Protein AF-A0A972XHF2-F1 (afdb_monomer_lite)

Radius of gyration: 15.55 Å; chains: 1; bounding box: 42×21×53 Å

pLDDT: mean 84.12, std 13.74, range [43.12, 96.69]

Sequence (130 aa):
MSASDEVRKATDYLANGHPRRSLSAAWRAADSSLREGDADALRAIIAMCDELVEHPDRRVASDARQLSSYCQHTLDGAGGGVESHTIIARLSRMRQPKRVCPDCAEKVQQRARVCRFCGFRFPDLADPST

Secondary structure (DSSP, 8-state):
--HHHHHHHHHHHHHTT-HHHHHHHHHHHHHHHHHHT-HHHHHHHHHHHHHHHT-SSHHHHHHHHHHHHHHHHHHTTTTS-S----HHHHHHHHTS-EEE-TTT--EEETT-SB-TTT-PBPGGGS-S--

Structure (mmCIF, N/CA/C/O backbone):
data_AF-A0A972XHF2-F1
#
_entry.id   AF-A0A972XHF2-F1
#
loop_
_atom_site.group_PDB
_atom_site.id
_atom_site.type_symbol
_atom_site.label_atom_id
_atom_site.label_alt_id
_atom_site.label_comp_id
_atom_site.label_asym_id
_atom_site.label_entity_id
_atom_site.label_seq_id
_atom_site.pdbx_PDB_ins_code
_atom_site.Cartn_x
_atom_site.Cartn_y
_atom_site.Cartn_z
_atom_site.occupancy
_atom_site.B_iso_or_equiv
_atom_site.auth_seq_id
_atom_site.auth_comp_id
_atom_site.auth_asym_id
_atom_site.auth_atom_id
_atom_site.pdbx_PDB_model_num
ATOM 1 N N . MET A 1 1 ? 13.474 2.166 12.639 1.00 66.62 1 MET A N 1
ATOM 2 C CA . MET A 1 1 ? 12.248 1.500 13.113 1.00 66.62 1 MET A CA 1
ATOM 3 C C . MET A 1 1 ? 11.903 0.491 12.043 1.00 66.62 1 MET A C 1
ATOM 5 O O . MET A 1 1 ? 11.904 0.896 10.886 1.00 66.62 1 MET A O 1
ATOM 9 N N . SER A 1 2 ? 11.797 -0.788 12.399 1.00 84.56 2 SER A N 1
ATOM 10 C CA . SER A 1 2 ? 11.623 -1.856 11.404 1.00 84.56 2 SER A CA 1
ATOM 11 C C . SER A 1 2 ? 10.224 -1.794 10.786 1.00 84.56 2 SER A C 1
ATOM 13 O O . SER A 1 2 ? 9.305 -1.240 11.398 1.00 84.56 2 SER A O 1
ATOM 15 N N . ALA A 1 3 ? 10.047 -2.375 9.598 1.00 85.06 3 ALA A N 1
ATOM 16 C CA . ALA A 1 3 ? 8.738 -2.599 8.991 1.00 85.06 3 ALA A CA 1
ATOM 17 C C . ALA A 1 3 ? 7.734 -3.203 9.992 1.00 85.06 3 ALA A C 1
ATOM 19 O O . ALA A 1 3 ? 6.639 -2.667 10.163 1.00 85.06 3 ALA A O 1
ATOM 20 N N . SER A 1 4 ? 8.147 -4.226 10.742 1.00 85.44 4 SER A N 1
ATOM 21 C CA . SER A 1 4 ? 7.318 -4.898 11.752 1.00 85.44 4 SER A CA 1
ATOM 22 C C . SER A 1 4 ? 6.871 -3.985 12.901 1.00 85.44 4 SER A C 1
ATOM 24 O O . SER A 1 4 ? 5.748 -4.112 13.390 1.00 85.44 4 SER A O 1
ATOM 26 N N . ASP A 1 5 ? 7.708 -3.029 13.320 1.00 89.88 5 ASP A N 1
ATOM 27 C CA . ASP A 1 5 ? 7.333 -2.055 14.354 1.00 89.88 5 ASP A CA 1
ATOM 28 C C . ASP A 1 5 ? 6.233 -1.108 13.864 1.00 89.88 5 ASP A C 1
ATOM 30 O O . ASP A 1 5 ? 5.313 -0.775 14.613 1.00 89.88 5 ASP A O 1
ATOM 34 N N . GLU A 1 6 ? 6.323 -0.676 12.605 1.00 89.88 6 GLU A N 1
ATOM 35 C CA . GLU A 1 6 ? 5.330 0.203 11.984 1.00 89.88 6 GLU A CA 1
ATOM 36 C C . GLU A 1 6 ? 4.010 -0.533 11.723 1.00 89.88 6 GLU A C 1
ATOM 38 O O . GLU A 1 6 ? 2.947 0.047 11.950 1.00 89.88 6 GLU A O 1
ATOM 43 N N . VAL A 1 7 ? 4.058 -1.811 11.318 1.00 93.06 7 VAL A N 1
ATOM 44 C CA . VAL A 1 7 ? 2.858 -2.659 11.192 1.00 93.06 7 VAL A CA 1
ATOM 45 C C . VAL A 1 7 ? 2.162 -2.788 12.542 1.00 93.06 7 VAL A C 1
ATOM 47 O O . VAL A 1 7 ? 0.981 -2.467 12.645 1.00 93.06 7 VAL A O 1
ATOM 50 N N . ARG A 1 8 ? 2.898 -3.155 13.600 1.00 94.75 8 ARG A N 1
ATOM 51 C CA . ARG A 1 8 ? 2.347 -3.244 14.961 1.00 94.75 8 ARG A CA 1
ATOM 52 C C . ARG A 1 8 ? 1.676 -1.938 15.383 1.00 94.75 8 ARG A C 1
ATOM 54 O O . ARG A 1 8 ? 0.538 -1.945 15.836 1.00 94.75 8 ARG A O 1
ATOM 61 N N . LYS A 1 9 ? 2.342 -0.804 15.164 1.00 93.44 9 LYS A N 1
ATOM 62 C CA . LYS A 1 9 ? 1.793 0.520 15.479 1.00 93.44 9 LYS A CA 1
ATOM 63 C C . LYS A 1 9 ? 0.518 0.837 14.687 1.00 93.44 9 LYS A C 1
ATOM 65 O O . LYS A 1 9 ? -0.391 1.475 15.218 1.00 93.44 9 LYS A O 1
ATOM 70 N N . ALA A 1 10 ? 0.445 0.431 13.420 1.00 94.12 10 ALA A N 1
ATOM 71 C CA . ALA A 1 10 ? -0.752 0.597 12.601 1.00 94.12 10 ALA A CA 1
ATOM 72 C C . ALA A 1 10 ? -1.926 -0.240 13.133 1.00 94.12 10 ALA A C 1
ATOM 74 O O . ALA A 1 10 ? -3.036 0.290 13.253 1.00 94.12 10 ALA A O 1
ATOM 75 N N . THR A 1 11 ? -1.668 -1.491 13.521 1.00 94.38 11 THR A N 1
ATOM 76 C CA . THR A 1 11 ? -2.649 -2.373 14.168 1.00 94.38 11 THR A CA 1
ATOM 77 C C . THR A 1 11 ? -3.119 -1.796 15.502 1.00 94.38 11 THR A C 1
ATOM 79 O O . THR A 1 11 ? -4.322 -1.740 15.746 1.00 94.38 11 THR A O 1
ATOM 82 N N . ASP A 1 12 ? -2.210 -1.266 16.327 1.00 96.38 12 ASP A N 1
ATOM 83 C CA . ASP A 1 12 ? -2.566 -0.621 17.596 1.00 96.38 12 ASP A CA 1
ATOM 84 C C . ASP A 1 12 ? -3.512 0.566 17.370 1.00 96.38 12 ASP A C 1
ATOM 86 O O . ASP A 1 12 ? -4.517 0.711 18.066 1.00 96.38 12 ASP A O 1
ATOM 90 N N . TYR A 1 13 ? -3.252 1.419 16.373 1.00 96.19 13 TYR A N 1
ATOM 91 C CA . TYR A 1 13 ? -4.180 2.507 16.050 1.00 96.19 13 TYR A CA 1
ATOM 92 C C . TYR A 1 13 ? -5.553 2.000 15.605 1.00 96.19 13 TYR A C 1
ATOM 94 O O . TYR A 1 13 ? -6.553 2.636 15.939 1.00 96.19 13 TYR A O 1
ATOM 102 N N . LEU A 1 14 ? -5.615 0.891 14.865 1.00 93.12 14 LEU A N 1
ATOM 103 C CA . LEU A 1 14 ? -6.882 0.309 14.431 1.00 93.12 14 LEU A CA 1
ATOM 104 C C . LEU A 1 14 ? -7.678 -0.223 15.625 1.00 93.12 14 LEU A C 1
ATOM 106 O O . LEU A 1 14 ? -8.832 0.164 15.802 1.00 93.12 14 LEU A O 1
ATOM 110 N N . ALA A 1 15 ? -7.030 -1.008 16.489 1.00 94.12 15 ALA A N 1
ATOM 111 C CA . ALA A 1 15 ? -7.627 -1.562 17.703 1.00 94.12 15 ALA A CA 1
ATOM 112 C C . ALA A 1 15 ? -8.160 -0.474 18.653 1.00 94.12 15 ALA A C 1
ATOM 114 O O . ALA A 1 15 ? -9.154 -0.678 19.344 1.00 94.12 15 ALA A O 1
ATOM 115 N N . ASN A 1 16 ? -7.540 0.710 18.649 1.00 95.94 16 ASN A N 1
ATOM 116 C CA . ASN A 1 16 ? -7.971 1.871 19.432 1.00 95.94 16 ASN A CA 1
ATOM 117 C C . ASN A 1 16 ? -8.983 2.784 18.701 1.00 95.94 16 ASN A C 1
ATOM 119 O O . ASN A 1 16 ? -9.230 3.908 19.140 1.00 95.94 16 ASN A O 1
ATOM 123 N N . GLY A 1 17 ? -9.563 2.352 17.575 1.00 94.56 17 GLY A N 1
ATOM 124 C CA . GLY A 1 17 ? -10.597 3.112 16.861 1.00 94.56 17 GLY A CA 1
ATOM 125 C C . GLY A 1 17 ? -10.071 4.362 16.145 1.00 94.56 17 GLY A C 1
ATOM 126 O O . GLY A 1 17 ? -10.791 5.349 15.977 1.00 94.56 17 GLY A O 1
ATOM 127 N N . HIS A 1 18 ? -8.807 4.356 15.716 1.00 96.19 18 HIS A N 1
ATOM 128 C CA . HIS A 1 18 ? -8.172 5.459 14.992 1.00 96.19 18 HIS A CA 1
ATOM 129 C C . HIS A 1 18 ? -7.825 5.075 13.540 1.00 96.19 18 HIS A C 1
ATOM 131 O O . HIS A 1 18 ? -6.648 5.091 13.161 1.00 96.19 18 HIS A O 1
ATOM 137 N N . PRO A 1 19 ? -8.823 4.811 12.676 1.00 94.88 19 PRO A N 1
ATOM 138 C CA . PRO A 1 19 ? -8.613 4.238 11.342 1.00 94.88 19 PRO A CA 1
ATOM 139 C C . PRO A 1 19 ? -7.728 5.107 10.438 1.00 94.88 19 PRO A C 1
ATOM 141 O O . PRO A 1 19 ? -6.845 4.611 9.746 1.00 94.88 19 PRO A O 1
ATOM 144 N N . ARG A 1 20 ? -7.873 6.437 10.495 1.00 93.75 20 ARG A N 1
ATOM 145 C CA . ARG A 1 20 ? -7.025 7.358 9.713 1.00 93.75 20 ARG A CA 1
ATOM 146 C C . ARG A 1 20 ? -5.559 7.343 10.160 1.00 93.75 20 ARG A C 1
ATOM 148 O O . ARG A 1 20 ? -4.659 7.457 9.330 1.00 93.75 20 ARG A O 1
ATOM 155 N N . ARG A 1 21 ? -5.303 7.220 11.469 1.00 94.69 21 ARG A N 1
A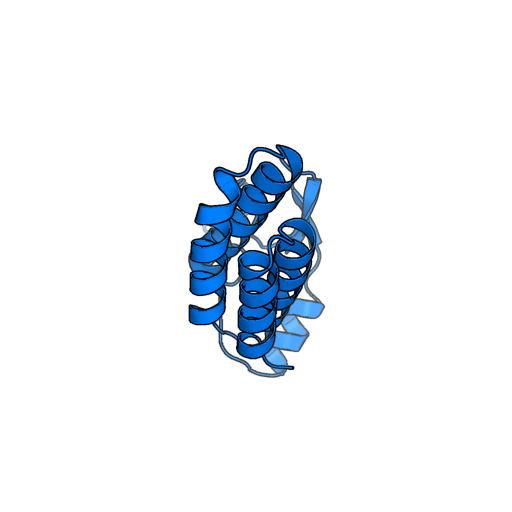TOM 156 C CA . ARG A 1 21 ? -3.931 7.120 12.003 1.00 94.69 21 ARG A CA 1
ATOM 157 C C . ARG A 1 21 ? -3.325 5.758 11.684 1.00 94.69 21 ARG A C 1
ATOM 159 O O . ARG A 1 21 ? -2.153 5.716 11.321 1.00 94.69 21 ARG A O 1
ATOM 166 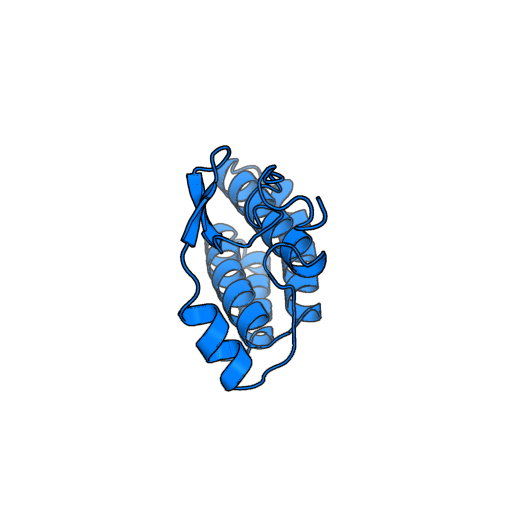N N . SER A 1 22 ? -4.136 4.703 11.749 1.00 95.94 22 SER A N 1
ATOM 167 C CA . SER A 1 22 ? -3.769 3.355 11.318 1.00 95.94 22 SER A CA 1
ATOM 168 C C . SER A 1 22 ? -3.318 3.348 9.857 1.00 95.94 22 SER A C 1
ATOM 170 O O . SER A 1 22 ? -2.167 3.014 9.592 1.00 95.94 22 SER A O 1
ATOM 172 N N . LEU A 1 23 ? -4.128 3.875 8.928 1.00 94.81 23 LEU A N 1
ATOM 173 C CA . LEU A 1 23 ? -3.754 3.981 7.511 1.00 94.81 23 LEU A CA 1
ATOM 174 C C . LEU A 1 23 ? -2.475 4.791 7.291 1.00 94.81 23 LEU A C 1
ATOM 176 O O . LEU A 1 23 ? -1.598 4.378 6.537 1.00 94.81 23 LEU A O 1
ATOM 180 N N . SER A 1 24 ? -2.324 5.935 7.965 1.00 93.31 24 SER A N 1
ATOM 181 C CA . SER A 1 24 ? -1.099 6.734 7.852 1.00 93.31 24 SER A CA 1
ATOM 182 C C . SER A 1 24 ? 0.145 5.975 8.330 1.00 93.31 24 SER A C 1
ATOM 184 O O . SER A 1 24 ? 1.209 6.120 7.728 1.00 93.31 24 SER A O 1
ATOM 186 N N . ALA A 1 25 ? 0.038 5.189 9.405 1.00 94.00 25 ALA A N 1
ATOM 187 C CA . ALA A 1 25 ? 1.124 4.333 9.877 1.00 94.00 25 ALA A CA 1
ATOM 188 C C . ALA A 1 25 ? 1.389 3.175 8.903 1.00 94.00 25 ALA A C 1
ATOM 190 O O . ALA A 1 25 ? 2.541 2.933 8.558 1.00 94.00 25 ALA A O 1
ATOM 191 N N . ALA A 1 26 ? 0.343 2.550 8.366 1.00 95.56 26 ALA A N 1
ATOM 192 C CA . ALA A 1 26 ? 0.454 1.457 7.408 1.00 95.56 26 ALA A CA 1
ATOM 193 C C . ALA A 1 26 ? 1.112 1.878 6.084 1.00 95.56 26 ALA A C 1
ATOM 195 O O . ALA A 1 26 ? 1.937 1.144 5.552 1.00 95.56 26 ALA A O 1
ATOM 196 N N . TRP A 1 27 ? 0.856 3.095 5.590 1.00 94.25 27 TRP A N 1
ATOM 197 C CA . TRP A 1 27 ? 1.587 3.641 4.437 1.00 94.25 27 TRP A CA 1
ATOM 198 C C . TRP A 1 27 ? 3.093 3.772 4.701 1.00 94.25 27 TRP A C 1
ATOM 200 O O . TRP A 1 27 ? 3.905 3.466 3.826 1.00 94.25 27 TRP A O 1
ATOM 210 N N . ARG A 1 28 ? 3.490 4.193 5.912 1.00 92.75 28 ARG A N 1
ATOM 211 C CA . ARG A 1 28 ? 4.911 4.229 6.305 1.00 92.75 28 ARG A CA 1
ATOM 212 C C . ARG A 1 28 ? 5.478 2.819 6.437 1.00 92.75 28 ARG A C 1
ATOM 214 O O . ARG A 1 28 ? 6.581 2.570 5.961 1.00 92.75 28 ARG A O 1
ATOM 221 N N . ALA A 1 29 ? 4.707 1.901 7.018 1.00 93.50 29 ALA A N 1
ATOM 222 C CA . ALA A 1 29 ? 5.068 0.495 7.127 1.00 93.50 29 ALA A CA 1
ATOM 223 C C . ALA A 1 29 ? 5.314 -0.126 5.746 1.00 93.50 29 ALA A C 1
ATOM 225 O O . ALA A 1 29 ? 6.319 -0.805 5.566 1.00 93.50 29 ALA A O 1
ATOM 226 N N . ALA A 1 30 ? 4.474 0.161 4.747 1.00 91.62 30 ALA A N 1
ATOM 227 C CA . ALA A 1 30 ? 4.632 -0.343 3.384 1.00 91.62 30 ALA A CA 1
ATOM 228 C C . ALA A 1 30 ? 5.921 0.168 2.710 1.00 91.62 30 ALA A C 1
ATOM 230 O O . ALA A 1 30 ? 6.631 -0.608 2.069 1.00 91.62 30 ALA A O 1
ATOM 231 N N . ASP A 1 31 ? 6.269 1.451 2.879 1.00 88.38 31 ASP A N 1
ATOM 232 C CA . ASP A 1 31 ? 7.534 2.016 2.377 1.00 88.38 31 ASP A CA 1
ATOM 233 C C . ASP A 1 31 ? 8.758 1.405 3.083 1.00 88.38 31 ASP A C 1
ATOM 235 O O . ASP A 1 31 ? 9.739 1.050 2.424 1.00 88.38 31 ASP A O 1
ATOM 239 N N . SER A 1 32 ? 8.692 1.207 4.405 1.00 87.31 32 SER A N 1
ATOM 240 C CA . SER A 1 32 ? 9.734 0.497 5.161 1.00 87.31 32 SER A CA 1
ATOM 241 C C . SER A 1 32 ? 9.863 -0.964 4.724 1.00 87.31 32 SER A C 1
ATOM 243 O O . SER A 1 32 ? 10.974 -1.409 4.457 1.00 87.31 32 SER A O 1
ATOM 245 N N . SER A 1 33 ? 8.749 -1.677 4.542 1.00 89.19 33 SER A N 1
ATOM 246 C CA . SER A 1 33 ? 8.710 -3.083 4.105 1.00 89.19 33 SER A CA 1
ATOM 247 C C . SER A 1 33 ? 9.343 -3.259 2.729 1.00 89.19 33 SER A C 1
ATOM 249 O O . SER A 1 33 ? 10.151 -4.154 2.510 1.00 89.19 33 SER A O 1
ATOM 251 N N . LEU A 1 34 ? 9.050 -2.345 1.803 1.00 83.44 34 LEU A N 1
ATOM 252 C CA . LEU A 1 34 ? 9.673 -2.310 0.482 1.00 83.44 34 LEU A CA 1
ATOM 253 C C . LEU A 1 34 ? 11.179 -2.100 0.536 1.00 83.44 34 LEU A C 1
ATOM 255 O O . LEU A 1 34 ? 11.919 -2.695 -0.246 1.00 83.44 34 LEU A O 1
ATOM 259 N N . ARG A 1 35 ? 11.632 -1.218 1.428 1.00 79.81 35 ARG A N 1
ATOM 260 C CA . ARG A 1 35 ? 13.062 -1.000 1.635 1.00 79.81 35 ARG A CA 1
ATOM 261 C C . ARG A 1 35 ? 13.706 -2.207 2.270 1.00 79.81 35 ARG A C 1
ATOM 263 O O . ARG A 1 35 ? 14.839 -2.466 1.908 1.00 79.81 35 ARG A O 1
ATOM 270 N N . GLU A 1 36 ? 13.015 -2.873 3.193 1.00 84.38 36 GLU A N 1
ATOM 271 C CA . GLU A 1 36 ? 13.473 -4.028 3.967 1.00 84.38 36 GLU A CA 1
ATOM 272 C C . GLU A 1 36 ? 13.343 -5.359 3.210 1.00 84.38 36 GLU A C 1
ATOM 274 O O . GLU A 1 36 ? 13.999 -6.326 3.589 1.00 84.38 36 GLU A O 1
ATOM 279 N N . GLY A 1 37 ? 12.629 -5.392 2.086 1.00 82.00 37 GLY A N 1
ATOM 280 C CA . GLY A 1 37 ? 12.356 -6.638 1.379 1.00 82.00 37 GLY A CA 1
ATOM 281 C C . GLY A 1 37 ? 11.420 -7.559 2.174 1.00 82.00 37 GLY A C 1
ATOM 282 O O . GLY A 1 37 ? 11.502 -8.776 2.041 1.00 82.00 37 GLY A O 1
ATOM 283 N N . ASP A 1 38 ? 10.555 -6.984 3.009 1.00 89.06 38 ASP A N 1
ATOM 284 C CA . ASP A 1 38 ? 9.697 -7.712 3.940 1.00 89.06 38 ASP A CA 1
ATOM 285 C C . ASP A 1 38 ? 8.307 -7.951 3.331 1.00 89.06 38 ASP A C 1
ATOM 287 O O . ASP A 1 38 ? 7.406 -7.110 3.384 1.00 89.06 38 ASP A O 1
ATOM 291 N N . ALA A 1 39 ? 8.146 -9.109 2.690 1.00 90.19 39 ALA A N 1
ATOM 292 C CA . ALA A 1 39 ? 6.879 -9.499 2.083 1.00 90.19 39 ALA A CA 1
ATOM 293 C C . ALA A 1 39 ? 5.803 -9.829 3.131 1.00 90.19 39 ALA A C 1
ATOM 295 O O . ALA A 1 39 ? 4.616 -9.648 2.859 1.00 90.19 39 ALA A O 1
ATOM 296 N N . ASP A 1 40 ? 6.195 -10.293 4.318 1.00 91.38 40 ASP A N 1
ATOM 297 C CA . ASP A 1 40 ? 5.253 -10.667 5.372 1.00 91.38 40 ASP A CA 1
ATOM 298 C C . ASP A 1 40 ? 4.625 -9.429 6.005 1.00 91.38 40 ASP A C 1
ATOM 300 O O . ASP A 1 40 ? 3.407 -9.386 6.190 1.00 91.38 40 ASP A O 1
ATOM 304 N N . ALA A 1 41 ? 5.409 -8.368 6.208 1.00 92.88 41 ALA A N 1
ATOM 305 C CA . ALA A 1 41 ? 4.882 -7.071 6.612 1.00 92.88 41 ALA A CA 1
ATOM 306 C C . ALA A 1 41 ? 3.876 -6.512 5.587 1.00 92.88 41 ALA A C 1
ATOM 308 O O . ALA A 1 41 ? 2.814 -6.021 5.972 1.00 92.88 41 ALA A O 1
ATOM 309 N N . LEU A 1 42 ? 4.137 -6.646 4.279 1.00 93.44 42 LEU A N 1
ATOM 310 C CA . LEU A 1 42 ? 3.177 -6.239 3.241 1.00 93.44 42 LEU A CA 1
ATOM 311 C C . LEU A 1 42 ? 1.877 -7.056 3.289 1.00 93.44 42 LEU A C 1
ATOM 313 O O . LEU A 1 42 ? 0.800 -6.480 3.138 1.00 93.44 42 LEU A O 1
ATOM 317 N N . ARG A 1 43 ? 1.954 -8.372 3.529 1.00 95.00 43 ARG A N 1
ATOM 318 C CA . ARG A 1 43 ? 0.763 -9.227 3.700 1.00 95.00 43 ARG A CA 1
ATOM 319 C C . ARG A 1 43 ? -0.036 -8.853 4.946 1.00 95.00 43 ARG A C 1
ATOM 321 O O . ARG A 1 43 ? -1.261 -8.802 4.881 1.00 95.00 43 ARG A O 1
ATOM 328 N N . ALA A 1 44 ? 0.638 -8.537 6.050 1.00 95.62 44 ALA A N 1
ATOM 329 C CA . ALA A 1 44 ? -0.018 -8.072 7.269 1.00 95.62 44 ALA A CA 1
ATOM 330 C C . ALA A 1 44 ? -0.759 -6.740 7.049 1.00 95.62 44 ALA A C 1
ATOM 332 O O . ALA A 1 44 ? -1.879 -6.566 7.526 1.00 95.62 44 ALA A O 1
ATOM 333 N N . ILE A 1 45 ? -0.174 -5.824 6.270 1.00 96.62 45 ILE A N 1
ATOM 334 C CA . ILE A 1 45 ? -0.828 -4.563 5.889 1.00 96.62 45 ILE A CA 1
ATOM 335 C C . ILE A 1 45 ? -2.083 -4.817 5.042 1.00 96.62 45 ILE A C 1
ATOM 337 O O . ILE A 1 45 ? -3.088 -4.146 5.266 1.00 96.62 45 ILE A O 1
ATOM 341 N N . ILE A 1 46 ? -2.051 -5.773 4.104 1.00 96.69 46 ILE A N 1
ATOM 342 C CA . ILE A 1 46 ? -3.227 -6.149 3.294 1.00 96.69 46 ILE A CA 1
ATOM 343 C C . ILE A 1 46 ? -4.364 -6.626 4.197 1.00 96.69 46 ILE A C 1
ATOM 345 O O . ILE A 1 46 ? -5.454 -6.069 4.123 1.00 96.69 46 ILE A O 1
ATOM 349 N N . ALA A 1 47 ? -4.087 -7.576 5.096 1.00 95.38 47 ALA A N 1
ATOM 350 C CA . ALA A 1 47 ? -5.095 -8.109 6.012 1.00 95.38 47 ALA A CA 1
ATOM 351 C C . ALA A 1 47 ? -5.742 -7.003 6.866 1.00 95.38 47 ALA A C 1
ATOM 353 O O . ALA A 1 47 ? -6.960 -6.943 7.000 1.00 95.38 47 ALA A O 1
ATOM 354 N N . MET A 1 48 ? -4.934 -6.067 7.373 1.00 94.94 48 MET A N 1
ATOM 355 C CA . MET A 1 48 ? -5.432 -4.902 8.107 1.00 94.94 48 MET A CA 1
ATOM 356 C C . MET A 1 48 ? -6.291 -3.973 7.227 1.00 94.94 48 MET A C 1
ATOM 358 O O . MET A 1 48 ? -7.270 -3.393 7.694 1.00 94.94 48 MET A O 1
ATOM 362 N N . CYS A 1 49 ? -5.928 -3.786 5.954 1.00 96.19 49 CYS A N 1
ATOM 363 C CA . CYS A 1 49 ? -6.710 -2.961 5.034 1.00 96.19 49 CYS A CA 1
ATOM 364 C C . CYS A 1 49 ? -8.071 -3.586 4.724 1.00 96.19 49 CYS A C 1
ATOM 366 O O . CYS A 1 49 ? -9.032 -2.831 4.606 1.00 96.19 49 CYS A O 1
ATOM 368 N N . ASP A 1 50 ? -8.166 -4.915 4.634 1.00 94.31 50 ASP A N 1
ATOM 369 C CA . ASP A 1 50 ? -9.425 -5.619 4.369 1.00 94.31 50 ASP A CA 1
ATOM 370 C C . ASP A 1 50 ? -10.474 -5.329 5.460 1.00 94.31 50 ASP A C 1
ATOM 372 O O . ASP A 1 50 ? -11.637 -5.085 5.144 1.00 94.31 50 ASP A O 1
ATOM 376 N N . GLU A 1 51 ? -10.058 -5.208 6.727 1.00 92.62 51 GLU A N 1
ATOM 377 C CA . GLU A 1 51 ? -10.937 -4.762 7.824 1.00 92.62 51 GLU A CA 1
ATOM 378 C C . GLU A 1 51 ? -11.434 -3.317 7.636 1.00 92.62 51 GLU A C 1
ATOM 380 O O . GLU A 1 51 ? -12.556 -2.965 8.005 1.00 92.62 51 GLU A O 1
ATOM 385 N N . LEU A 1 52 ? -10.601 -2.455 7.051 1.00 93.19 52 LEU A N 1
ATOM 386 C CA . LEU A 1 52 ? -10.887 -1.034 6.855 1.00 93.19 52 LEU A CA 1
ATOM 387 C C . LEU A 1 52 ? -11.706 -0.735 5.594 1.00 93.19 52 LEU A C 1
ATOM 389 O O . LEU A 1 52 ? -12.271 0.359 5.496 1.00 93.19 52 LEU A O 1
ATOM 393 N N . VAL A 1 53 ? -11.793 -1.664 4.637 1.00 93.44 53 VAL A N 1
ATOM 394 C CA . VAL A 1 53 ? -12.622 -1.491 3.430 1.00 93.44 53 VAL A CA 1
ATOM 395 C C . VAL A 1 53 ? -14.108 -1.395 3.785 1.00 93.44 53 VAL A C 1
ATOM 397 O O . VAL A 1 53 ? -14.828 -0.615 3.163 1.00 93.44 53 VAL A O 1
ATOM 400 N N . GLU A 1 54 ? -14.544 -2.097 4.829 1.00 91.19 54 GLU A N 1
ATOM 401 C CA . GLU A 1 54 ? -15.931 -2.088 5.320 1.00 91.19 54 GLU A CA 1
ATOM 402 C C . GLU A 1 54 ? -16.242 -0.889 6.243 1.00 91.19 54 GLU A C 1
ATOM 404 O O . GLU A 1 54 ? -17.338 -0.767 6.794 1.00 91.19 54 GLU A O 1
ATOM 409 N N . HIS A 1 55 ? -15.291 0.032 6.434 1.00 92.88 55 HIS A N 1
ATOM 410 C CA . HIS A 1 55 ? -15.464 1.168 7.334 1.00 92.88 55 HIS A CA 1
ATOM 411 C C . HIS A 1 55 ? -16.474 2.200 6.772 1.00 92.88 55 HIS A C 1
ATOM 413 O O . HIS A 1 55 ? -16.405 2.560 5.594 1.00 92.88 55 HIS A O 1
ATOM 419 N N . PRO A 1 56 ? -17.371 2.782 7.600 1.00 93.25 56 PRO A N 1
ATOM 420 C CA . PRO A 1 56 ? -18.413 3.709 7.129 1.00 93.25 56 PRO A CA 1
ATOM 421 C C . PRO A 1 56 ? -17.868 5.017 6.529 1.00 93.25 56 PRO A C 1
ATOM 423 O O . PRO A 1 56 ? -18.503 5.634 5.670 1.00 93.25 56 PRO A O 1
ATOM 426 N N . ASP A 1 57 ? -16.687 5.461 6.969 1.00 94.38 57 ASP A N 1
ATOM 427 C CA . ASP A 1 57 ? -15.980 6.583 6.337 1.00 94.38 57 ASP A CA 1
ATOM 428 C C . ASP A 1 57 ? -15.447 6.157 4.960 1.00 94.38 57 ASP A C 1
ATOM 430 O O . ASP A 1 57 ? -14.416 5.491 4.848 1.00 94.38 57 ASP A O 1
ATOM 434 N N . ARG A 1 58 ? -16.129 6.603 3.899 1.00 93.31 58 ARG A N 1
ATOM 435 C CA . ARG A 1 58 ? -15.781 6.292 2.503 1.00 93.31 58 ARG A CA 1
ATOM 436 C C . ARG A 1 58 ? -14.348 6.660 2.126 1.00 93.31 58 ARG A C 1
ATOM 438 O O . ARG A 1 58 ? -13.786 6.023 1.238 1.00 93.31 58 ARG A O 1
ATOM 445 N N . ARG A 1 59 ? -13.757 7.675 2.765 1.00 93.44 59 ARG A N 1
ATOM 446 C CA . 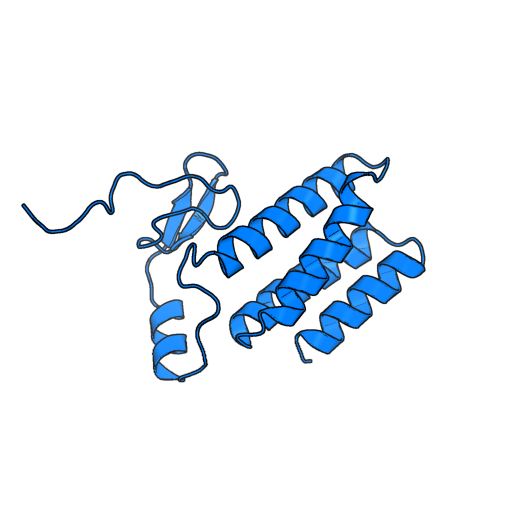ARG A 1 59 ? -12.368 8.062 2.502 1.00 93.44 59 ARG A CA 1
ATOM 447 C C . ARG A 1 59 ? -11.401 7.046 3.092 1.00 93.44 59 ARG A C 1
ATOM 449 O O . ARG A 1 59 ? -10.486 6.633 2.398 1.00 93.44 59 ARG A O 1
ATOM 456 N N . VAL A 1 60 ? -11.655 6.591 4.320 1.00 94.88 60 VAL A N 1
ATOM 457 C CA . VAL A 1 60 ? -10.892 5.497 4.946 1.00 94.88 60 VAL A CA 1
ATOM 458 C C . VAL A 1 60 ? -10.978 4.238 4.084 1.00 94.88 60 VAL A C 1
ATOM 460 O O . VAL A 1 60 ? -9.945 3.683 3.730 1.00 94.88 60 VAL A O 1
ATOM 463 N N . ALA A 1 61 ? -12.183 3.842 3.669 1.00 94.06 61 ALA A N 1
ATOM 464 C CA . ALA A 1 61 ? -12.380 2.663 2.825 1.00 94.06 61 ALA A CA 1
ATOM 465 C C . ALA A 1 61 ? -11.708 2.785 1.444 1.00 94.06 61 ALA A C 1
ATOM 467 O O . ALA A 1 61 ? -11.240 1.798 0.877 1.00 94.06 61 ALA A O 1
ATOM 468 N N . SER A 1 62 ? -11.677 3.986 0.858 1.00 92.50 62 SER A N 1
ATOM 469 C CA . SER A 1 62 ? -10.979 4.244 -0.409 1.00 92.50 62 SER A CA 1
ATOM 470 C C . SER A 1 62 ? -9.460 4.172 -0.246 1.00 92.50 62 SER A C 1
ATOM 472 O O . SER A 1 62 ? -8.797 3.486 -1.020 1.00 92.50 62 SER A O 1
ATOM 474 N N . ASP A 1 63 ? -8.918 4.837 0.775 1.00 93.75 63 ASP A N 1
ATOM 475 C CA . ASP A 1 63 ? -7.482 4.852 1.064 1.00 93.75 63 ASP A CA 1
ATOM 476 C C . ASP A 1 63 ? -6.979 3.440 1.430 1.00 93.75 63 ASP A C 1
ATOM 478 O O . ASP A 1 63 ? -5.895 3.042 1.002 1.00 93.75 63 ASP A O 1
ATOM 482 N N . ALA A 1 64 ? -7.782 2.655 2.160 1.00 96.25 64 ALA A N 1
ATOM 483 C CA . ALA A 1 64 ? -7.503 1.254 2.481 1.00 96.25 64 ALA A CA 1
ATOM 484 C C . ALA A 1 64 ? -7.449 0.373 1.225 1.00 96.25 64 ALA A C 1
ATOM 486 O O . ALA A 1 64 ? -6.501 -0.390 1.053 1.00 96.25 64 ALA A O 1
ATOM 487 N N . ARG A 1 65 ? -8.412 0.519 0.302 1.00 95.19 65 ARG A N 1
ATOM 488 C CA . ARG A 1 65 ? -8.394 -0.193 -0.989 1.00 95.19 65 ARG A CA 1
ATOM 489 C C . ARG A 1 65 ? -7.164 0.159 -1.817 1.00 95.19 65 ARG A C 1
ATOM 491 O O . ARG A 1 65 ? -6.536 -0.732 -2.385 1.00 95.19 65 ARG A O 1
ATOM 498 N N . GLN A 1 66 ? -6.799 1.439 -1.860 1.00 93.44 66 GLN A N 1
ATOM 499 C CA . GLN A 1 66 ? -5.607 1.885 -2.576 1.00 93.44 66 GLN A CA 1
ATOM 500 C C . GLN A 1 66 ? -4.327 1.295 -1.967 1.00 93.44 66 GLN A C 1
ATOM 502 O O . GLN A 1 66 ? -3.462 0.827 -2.706 1.00 93.44 66 GLN A O 1
ATOM 507 N N . LEU A 1 67 ? -4.205 1.271 -0.635 1.00 95.31 67 LEU A N 1
ATOM 508 C CA . LEU A 1 67 ? -3.056 0.668 0.044 1.00 95.31 67 LEU A CA 1
ATOM 509 C C . LEU A 1 67 ? -3.006 -0.857 -0.142 1.00 95.31 67 LEU A C 1
ATOM 511 O O . LEU A 1 67 ? -1.942 -1.399 -0.433 1.00 95.31 67 LEU A O 1
ATOM 515 N N . SER A 1 68 ? -4.144 -1.545 -0.040 1.00 95.31 68 SER A N 1
ATOM 516 C CA . SER A 1 68 ? -4.227 -2.992 -0.278 1.00 95.31 68 SER A CA 1
ATOM 517 C C . SER A 1 68 ? -3.788 -3.344 -1.705 1.00 95.31 68 SER A C 1
ATOM 519 O O . SER A 1 68 ? -2.869 -4.145 -1.886 1.00 95.31 68 SER A O 1
ATOM 521 N N . SER A 1 69 ? -4.327 -2.648 -2.716 1.00 92.25 69 SER A N 1
ATOM 522 C CA . SER A 1 69 ? -3.913 -2.809 -4.119 1.00 92.25 69 SER A CA 1
ATOM 523 C C . SER A 1 69 ? -2.421 -2.526 -4.306 1.00 92.25 69 SER A C 1
ATOM 525 O O . SER A 1 69 ? -1.727 -3.270 -5.002 1.00 92.25 69 SER A O 1
ATOM 527 N N . TYR A 1 70 ? -1.898 -1.505 -3.622 1.00 90.19 70 TYR A N 1
ATOM 528 C CA . TYR A 1 70 ? -0.478 -1.181 -3.647 1.00 90.19 70 TYR A CA 1
ATOM 529 C C . TYR A 1 70 ? 0.412 -2.326 -3.167 1.00 90.19 70 TYR A C 1
ATOM 531 O O . TYR A 1 70 ? 1.387 -2.698 -3.834 1.00 90.19 70 TYR A O 1
ATOM 539 N N . CYS A 1 71 ? 0.082 -2.889 -2.009 1.00 91.81 71 CYS A N 1
ATOM 540 C CA . CYS A 1 71 ? 0.812 -4.002 -1.422 1.00 91.81 71 CYS A CA 1
ATOM 541 C C . CYS A 1 71 ? 0.687 -5.270 -2.281 1.00 91.81 71 CYS A C 1
ATOM 543 O O . CYS A 1 71 ? 1.699 -5.924 -2.525 1.00 91.81 71 CYS A O 1
ATOM 545 N N . GLN A 1 72 ? -0.506 -5.574 -2.802 1.00 91.06 72 GLN A N 1
ATOM 546 C CA . GLN A 1 72 ? -0.748 -6.722 -3.686 1.00 91.06 72 GLN A CA 1
ATOM 547 C C . GLN A 1 72 ? 0.102 -6.641 -4.954 1.00 91.06 72 GLN A C 1
ATOM 549 O O . GLN A 1 72 ? 0.911 -7.524 -5.218 1.00 91.06 72 GLN A O 1
ATOM 554 N N . HIS A 1 73 ? 0.022 -5.529 -5.687 1.00 87.44 73 HIS A N 1
ATOM 555 C CA . HIS A 1 73 ? 0.811 -5.350 -6.903 1.00 87.44 73 HIS A CA 1
ATOM 556 C C . HIS A 1 73 ? 2.314 -5.389 -6.632 1.00 87.44 73 HIS A C 1
ATOM 558 O O . HIS A 1 73 ? 3.081 -5.919 -7.434 1.00 87.44 73 HIS A O 1
ATOM 564 N N . THR A 1 74 ? 2.747 -4.864 -5.488 1.00 86.31 74 THR A N 1
ATOM 565 C CA . THR A 1 74 ? 4.142 -4.962 -5.059 1.00 86.31 74 THR A CA 1
ATOM 566 C C . THR A 1 74 ? 4.580 -6.418 -4.864 1.00 86.31 74 THR A C 1
ATOM 568 O O . THR A 1 74 ? 5.648 -6.797 -5.350 1.00 86.31 74 THR A O 1
ATOM 571 N N . LEU A 1 75 ? 3.767 -7.230 -4.182 1.00 87.12 75 LEU A N 1
ATOM 572 C CA . LEU A 1 75 ? 4.023 -8.658 -3.965 1.00 87.12 75 LEU A CA 1
ATOM 573 C C . LEU A 1 75 ? 4.019 -9.446 -5.282 1.00 87.12 75 LEU A C 1
ATOM 575 O O . LEU A 1 75 ? 4.873 -10.309 -5.470 1.00 87.12 75 LEU A O 1
ATOM 579 N N . ASP A 1 76 ? 3.153 -9.073 -6.223 1.00 83.25 76 ASP A N 1
ATOM 580 C CA . ASP A 1 76 ? 3.078 -9.653 -7.572 1.00 83.25 76 ASP A CA 1
ATOM 581 C C . ASP A 1 76 ? 4.246 -9.232 -8.489 1.00 83.25 76 ASP A C 1
ATOM 583 O O . ASP A 1 76 ? 4.302 -9.600 -9.664 1.00 83.25 76 ASP A O 1
ATOM 587 N N . GLY A 1 77 ? 5.188 -8.425 -7.990 1.00 72.44 77 GLY A N 1
ATOM 588 C CA . GLY A 1 77 ? 6.365 -7.989 -8.742 1.00 72.44 77 GLY A CA 1
ATOM 589 C C . GLY A 1 77 ? 6.166 -6.724 -9.585 1.00 72.44 77 GLY A C 1
ATOM 590 O O . GLY A 1 77 ? 7.102 -6.288 -10.269 1.00 72.44 77 GLY A O 1
ATOM 591 N N . ALA A 1 78 ? 4.999 -6.071 -9.529 1.00 64.69 78 ALA A N 1
ATOM 592 C CA . ALA A 1 78 ? 4.751 -4.820 -10.241 1.00 64.69 78 ALA A CA 1
ATOM 593 C C . ALA A 1 78 ? 5.691 -3.709 -9.737 1.00 64.69 78 ALA A C 1
ATOM 595 O O . ALA A 1 78 ? 5.584 -3.204 -8.620 1.00 64.69 78 ALA A O 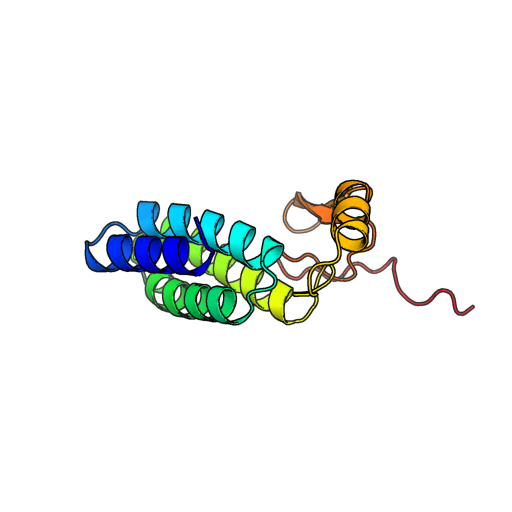1
ATOM 596 N N . GLY A 1 79 ? 6.634 -3.291 -10.587 1.00 58.28 79 GLY A N 1
ATOM 597 C CA . GLY A 1 79 ? 7.586 -2.225 -10.257 1.00 58.28 79 GLY A CA 1
ATOM 598 C C . GLY A 1 79 ? 8.848 -2.681 -9.512 1.00 58.28 79 GLY A C 1
ATOM 599 O O . GLY A 1 79 ? 9.434 -1.867 -8.792 1.00 58.28 79 GLY A O 1
ATOM 600 N N . GLY A 1 80 ? 9.267 -3.938 -9.708 1.00 60.84 80 GLY A N 1
ATOM 601 C CA . GLY A 1 80 ? 10.567 -4.462 -9.262 1.00 60.84 80 GLY A CA 1
ATOM 602 C C . GLY A 1 80 ? 10.525 -5.336 -8.006 1.00 60.84 80 GLY A C 1
ATOM 603 O O . GLY A 1 80 ? 11.584 -5.594 -7.437 1.00 60.84 80 GLY A O 1
ATOM 604 N N . GLY A 1 81 ? 9.326 -5.740 -7.572 1.00 62.09 81 GLY A N 1
ATOM 605 C CA . GLY A 1 81 ? 9.089 -6.704 -6.496 1.00 62.09 81 GLY A CA 1
ATOM 606 C C . GLY A 1 81 ? 9.733 -6.392 -5.143 1.00 62.09 81 GLY A C 1
ATOM 607 O O . GLY A 1 81 ? 10.353 -5.344 -4.921 1.00 62.09 81 GLY A O 1
ATOM 608 N N . VAL A 1 82 ? 9.577 -7.357 -4.239 1.00 57.41 82 VAL A N 1
ATOM 609 C CA . VAL A 1 82 ? 10.206 -7.406 -2.918 1.00 57.41 82 VAL A CA 1
ATOM 610 C C . VAL A 1 82 ? 11.561 -8.118 -3.059 1.00 57.41 82 VAL A C 1
ATOM 612 O O . VAL A 1 82 ? 11.716 -9.278 -2.705 1.00 57.41 82 VAL A O 1
ATOM 615 N N . GLU A 1 83 ? 12.528 -7.468 -3.704 1.00 57.97 83 GLU A N 1
ATOM 616 C CA . GLU A 1 83 ? 13.858 -8.045 -3.967 1.00 57.97 83 GLU A CA 1
ATOM 617 C C . GLU A 1 83 ? 14.873 -7.631 -2.888 1.00 57.97 83 GLU A C 1
ATOM 619 O O . GLU A 1 83 ? 14.911 -6.474 -2.465 1.00 57.97 83 GLU A O 1
ATOM 624 N N . SER A 1 84 ? 15.711 -8.580 -2.461 1.00 51.31 84 SER A N 1
ATOM 625 C CA . SER A 1 84 ? 16.652 -8.434 -1.345 1.00 51.31 84 SER A CA 1
ATOM 626 C C . SER A 1 84 ? 17.811 -7.451 -1.596 1.00 51.31 84 SER A C 1
ATOM 628 O O . SER A 1 84 ? 18.247 -7.185 -2.718 1.00 51.31 84 SER A O 1
ATOM 630 N N . HIS A 1 85 ? 18.326 -6.914 -0.486 1.00 55.28 85 HIS A N 1
ATOM 631 C CA . HIS A 1 85 ? 19.229 -5.768 -0.379 1.00 55.28 85 HIS A CA 1
ATOM 632 C C . HIS A 1 85 ? 20.655 -6.047 -0.834 1.00 55.28 85 HIS A C 1
ATOM 634 O O . HIS A 1 85 ? 21.499 -6.493 -0.059 1.00 55.28 85 HIS A O 1
ATOM 640 N N . THR A 1 86 ? 20.993 -5.588 -2.030 1.00 60.38 86 THR A N 1
ATOM 641 C CA . THR A 1 86 ? 22.347 -5.067 -2.232 1.00 60.38 86 THR A CA 1
ATOM 642 C C . THR A 1 86 ? 22.292 -3.546 -2.295 1.00 60.38 86 THR A C 1
ATOM 644 O O . THR A 1 86 ? 21.382 -2.955 -2.884 1.00 60.38 86 THR A O 1
ATOM 647 N N . ILE A 1 87 ? 23.277 -2.882 -1.682 1.00 61.78 87 ILE A N 1
ATOM 648 C CA . ILE A 1 87 ? 23.420 -1.414 -1.713 1.00 61.78 87 ILE A CA 1
ATOM 649 C C . ILE A 1 87 ? 23.415 -0.904 -3.169 1.00 61.78 87 ILE A C 1
ATOM 651 O O . ILE A 1 87 ? 22.848 0.147 -3.469 1.00 61.78 87 ILE A O 1
ATOM 655 N N . ILE A 1 88 ? 23.973 -1.696 -4.089 1.00 62.16 88 ILE A N 1
ATOM 656 C CA . ILE A 1 88 ? 24.012 -1.414 -5.529 1.00 62.16 88 ILE A CA 1
ATOM 657 C C . ILE A 1 88 ? 22.610 -1.475 -6.156 1.00 62.16 88 ILE A C 1
ATOM 659 O O . ILE A 1 88 ? 22.229 -0.553 -6.886 1.00 62.16 88 ILE A O 1
ATOM 663 N N . ALA A 1 89 ? 21.808 -2.501 -5.846 1.00 63.34 89 ALA A N 1
ATOM 664 C CA . ALA A 1 89 ? 20.419 -2.581 -6.306 1.00 63.34 89 ALA A CA 1
ATOM 665 C C . ALA A 1 89 ? 19.577 -1.401 -5.780 1.00 63.34 89 ALA A C 1
ATOM 667 O O . ALA A 1 89 ? 18.754 -0.838 -6.510 1.00 63.34 89 ALA A O 1
ATOM 668 N N . ARG A 1 90 ? 19.840 -0.954 -4.544 1.00 61.53 90 ARG A N 1
ATOM 669 C CA . ARG A 1 90 ? 19.178 0.203 -3.920 1.00 61.53 90 ARG A CA 1
ATOM 670 C C . ARG A 1 90 ? 19.521 1.529 -4.608 1.00 61.53 90 ARG A C 1
ATOM 672 O O . ARG A 1 90 ? 18.614 2.286 -4.957 1.00 61.53 90 ARG A O 1
ATOM 679 N N . LEU A 1 91 ? 20.806 1.795 -4.852 1.00 61.84 91 LEU A N 1
ATOM 680 C CA . LEU A 1 91 ? 21.267 2.987 -5.580 1.00 61.84 91 LEU A CA 1
ATOM 681 C C . LEU A 1 91 ? 20.713 3.032 -7.008 1.00 61.84 91 LEU A C 1
ATOM 683 O O . LEU A 1 91 ? 20.285 4.088 -7.480 1.00 61.84 91 LEU A O 1
ATOM 687 N N . SER A 1 92 ? 20.665 1.877 -7.673 1.00 64.81 92 SER A N 1
ATOM 688 C CA . SER A 1 92 ? 20.125 1.759 -9.027 1.00 64.81 92 SER A CA 1
ATOM 689 C C . SER A 1 92 ? 18.633 2.098 -9.079 1.00 64.81 92 SER A C 1
ATOM 691 O O . SER A 1 92 ? 18.231 2.855 -9.959 1.00 64.81 92 SER A O 1
ATOM 693 N N . ARG A 1 93 ? 17.815 1.638 -8.114 1.00 64.50 93 ARG A N 1
ATOM 694 C CA . ARG A 1 93 ? 16.384 2.008 -8.020 1.00 64.50 93 ARG A CA 1
ATOM 695 C C . ARG A 1 93 ? 16.172 3.507 -7.810 1.00 64.50 93 ARG A C 1
ATOM 697 O O . ARG A 1 93 ? 15.262 4.069 -8.413 1.00 64.50 93 ARG A O 1
ATOM 704 N N . MET A 1 94 ? 16.997 4.163 -6.989 1.00 64.81 94 MET A N 1
ATOM 705 C CA . MET A 1 94 ? 16.865 5.605 -6.728 1.00 64.81 94 MET A CA 1
ATOM 706 C C . MET A 1 94 ? 17.133 6.467 -7.967 1.00 64.81 94 MET A C 1
ATOM 708 O O . MET A 1 94 ? 16.527 7.526 -8.105 1.00 64.81 94 MET A O 1
ATOM 712 N N . ARG A 1 95 ? 18.019 6.020 -8.865 1.00 66.56 95 ARG A N 1
ATOM 713 C CA . ARG A 1 95 ? 18.377 6.746 -10.095 1.00 66.56 95 ARG A CA 1
ATOM 714 C C . ARG A 1 95 ? 17.460 6.452 -11.280 1.00 66.56 95 ARG A C 1
ATOM 716 O O . ARG A 1 95 ? 17.663 7.038 -12.340 1.00 66.56 95 ARG A O 1
ATOM 723 N N . GLN A 1 96 ? 16.478 5.558 -11.144 1.00 72.12 96 GLN A N 1
ATOM 724 C CA . GLN A 1 96 ? 15.614 5.256 -12.278 1.00 72.12 96 GLN A CA 1
ATOM 725 C C . GLN A 1 96 ? 14.685 6.437 -12.600 1.00 72.12 96 GLN A C 1
ATOM 727 O O . GLN A 1 96 ? 14.024 6.965 -11.698 1.00 72.12 96 GLN A O 1
ATOM 732 N N . PRO A 1 97 ? 14.589 6.828 -13.881 1.00 79.19 97 PRO A N 1
ATOM 733 C CA . PRO A 1 97 ? 13.602 7.801 -14.331 1.00 79.19 97 PRO A CA 1
ATOM 734 C C . PRO A 1 97 ? 12.182 7.345 -13.972 1.00 79.19 97 PRO A C 1
ATOM 736 O O . PRO A 1 97 ? 11.881 6.148 -13.912 1.00 79.19 97 PRO A O 1
ATOM 739 N N . LYS A 1 98 ? 11.301 8.315 -13.715 1.00 87.62 98 LYS A N 1
ATOM 740 C CA . LYS A 1 98 ? 9.896 8.088 -13.356 1.00 87.62 98 LYS A CA 1
ATOM 741 C C . LYS A 1 98 ? 8.977 8.526 -14.492 1.00 87.62 98 LYS A C 1
ATOM 743 O O . LYS A 1 98 ? 9.298 9.463 -15.215 1.00 87.62 98 LYS A O 1
ATOM 748 N N . ARG A 1 99 ? 7.817 7.883 -14.606 1.00 89.56 99 ARG A N 1
ATOM 749 C CA . ARG A 1 99 ? 6.703 8.298 -15.468 1.00 89.56 99 ARG A CA 1
ATOM 750 C C . ARG A 1 99 ? 5.418 8.434 -14.661 1.00 89.56 99 ARG A C 1
ATOM 752 O O . ARG A 1 99 ? 5.321 7.882 -13.567 1.00 89.56 99 ARG A O 1
ATOM 759 N N . VAL A 1 100 ? 4.449 9.163 -15.202 1.00 92.38 100 VAL A N 1
ATOM 760 C CA . VAL A 1 100 ? 3.117 9.318 -14.606 1.00 92.38 100 VAL A CA 1
ATOM 761 C C . VAL A 1 100 ? 2.193 8.233 -15.159 1.00 92.38 100 VAL A C 1
ATOM 763 O O . VAL A 1 100 ? 2.195 7.972 -16.361 1.00 92.38 100 VAL A O 1
ATOM 766 N N . CYS A 1 101 ? 1.440 7.568 -14.285 1.00 90.38 101 CYS A N 1
ATOM 767 C CA . CYS A 1 101 ? 0.400 6.632 -14.689 1.00 90.38 101 CYS A CA 1
ATOM 768 C C . CYS A 1 101 ? -0.772 7.403 -15.325 1.00 90.38 101 CYS A C 1
ATOM 770 O O . CYS A 1 101 ? -1.259 8.341 -14.701 1.00 90.38 101 CYS A O 1
ATOM 772 N N . PRO A 1 102 ? -1.250 7.029 -16.525 1.00 91.38 102 PRO A N 1
ATOM 773 C CA . PRO A 1 102 ? -2.351 7.740 -17.181 1.00 91.38 102 PRO A CA 1
ATOM 774 C C . PRO A 1 102 ? -3.710 7.519 -16.500 1.00 91.38 102 PRO A C 1
ATOM 776 O O . PRO A 1 102 ? -4.614 8.320 -16.695 1.00 91.38 102 PRO A O 1
ATOM 779 N N . ASP A 1 103 ? -3.843 6.450 -15.712 1.00 91.56 103 ASP A N 1
ATOM 780 C CA . ASP A 1 103 ? -5.096 6.057 -15.063 1.00 91.56 103 ASP A CA 1
ATOM 781 C C . ASP A 1 103 ? -5.264 6.715 -13.683 1.00 91.56 103 ASP A C 1
ATOM 783 O O . ASP A 1 103 ? -6.263 7.378 -13.422 1.00 91.56 103 ASP A O 1
ATOM 787 N N . CYS A 1 104 ? -4.247 6.621 -12.818 1.00 90.06 104 CYS A N 1
ATOM 788 C CA . CYS A 1 104 ? -4.315 7.164 -11.455 1.00 90.06 104 CYS A CA 1
ATOM 789 C C . CYS A 1 104 ? -3.430 8.394 -11.198 1.00 90.06 104 CYS A C 1
ATOM 791 O O . CYS A 1 104 ? -3.341 8.850 -10.063 1.00 90.06 104 CYS A O 1
ATOM 793 N N . ALA A 1 105 ? -2.741 8.914 -12.220 1.00 91.88 105 ALA A N 1
ATOM 794 C CA . ALA A 1 105 ? -1.827 10.062 -12.138 1.00 91.88 105 ALA A CA 1
ATOM 795 C C . ALA A 1 105 ? -0.616 9.904 -11.187 1.00 91.88 105 ALA A C 1
ATOM 797 O O . ALA A 1 105 ? 0.143 10.855 -10.983 1.00 91.88 105 ALA A O 1
ATOM 798 N N . GLU A 1 106 ? -0.366 8.706 -10.650 1.00 89.44 106 GLU A N 1
ATOM 799 C CA . GLU A 1 106 ? 0.767 8.468 -9.752 1.00 89.44 106 GLU A CA 1
ATOM 800 C C . GLU A 1 106 ? 2.117 8.367 -10.465 1.00 89.44 106 GLU A C 1
ATOM 802 O O . GLU A 1 106 ? 2.223 7.933 -11.617 1.00 89.44 106 GLU A O 1
ATOM 807 N N . LYS A 1 107 ? 3.193 8.719 -9.750 1.00 89.88 107 LYS A N 1
ATOM 808 C CA . LYS A 1 107 ? 4.568 8.625 -10.270 1.00 89.88 107 LYS A CA 1
ATOM 809 C C . LYS A 1 107 ? 5.146 7.229 -10.032 1.00 89.88 107 LYS A C 1
ATOM 811 O O . LYS A 1 107 ? 5.492 6.868 -8.909 1.00 89.88 107 LYS A O 1
ATOM 816 N N . VAL A 1 108 ? 5.362 6.476 -11.107 1.00 87.44 108 VAL A N 1
ATOM 817 C CA . VAL A 1 108 ? 5.944 5.122 -11.091 1.00 87.44 108 VAL A CA 1
ATOM 818 C C . VAL A 1 108 ? 7.286 5.070 -11.822 1.00 87.44 108 VAL A C 1
ATOM 820 O O . VAL A 1 108 ? 7.674 6.018 -12.499 1.00 87.44 108 VAL A O 1
ATOM 823 N N . GLN A 1 109 ? 8.033 3.970 -11.689 1.00 84.06 109 GLN A N 1
ATOM 824 C CA . GLN A 1 109 ? 9.279 3.779 -12.445 1.00 84.06 109 GLN A CA 1
ATOM 825 C C . GLN A 1 109 ? 8.990 3.766 -13.954 1.00 84.06 109 GLN A C 1
ATOM 827 O O . GLN A 1 109 ? 8.004 3.173 -14.392 1.00 84.06 109 GLN A O 1
ATOM 832 N N . GLN A 1 110 ? 9.862 4.374 -14.763 1.00 84.75 110 GLN A N 1
ATOM 833 C CA . GLN A 1 110 ? 9.700 4.418 -16.223 1.00 84.75 110 GLN A CA 1
ATOM 834 C C . GLN A 1 110 ? 9.622 3.010 -16.830 1.00 84.75 110 GLN A C 1
ATOM 836 O O . GLN A 1 110 ? 8.850 2.780 -17.753 1.00 84.75 110 GLN A O 1
ATOM 841 N N . ARG A 1 111 ? 10.369 2.056 -16.260 1.00 81.75 111 ARG A N 1
ATOM 842 C CA . ARG A 1 111 ? 10.396 0.644 -16.672 1.00 81.75 111 ARG A CA 1
ATOM 843 C C . ARG A 1 111 ? 9.322 -0.229 -16.002 1.00 81.75 111 ARG A C 1
ATOM 845 O O . ARG A 1 111 ? 9.374 -1.450 -16.113 1.00 81.75 111 ARG A O 1
ATOM 852 N N . ALA A 1 112 ? 8.363 0.349 -15.276 1.00 82.06 112 ALA A N 1
ATOM 853 C CA . ALA A 1 112 ? 7.308 -0.433 -14.636 1.00 82.06 112 ALA A CA 1
ATOM 854 C C . ALA A 1 112 ? 6.337 -0.986 -15.687 1.00 82.06 112 ALA A C 1
ATOM 856 O O . ALA A 1 112 ? 5.671 -0.207 -16.356 1.00 82.06 112 ALA A O 1
ATOM 857 N N . ARG A 1 113 ? 6.201 -2.310 -15.808 1.00 85.12 113 ARG A N 1
ATOM 858 C CA . ARG A 1 113 ? 5.187 -2.934 -16.685 1.00 85.12 113 ARG A CA 1
ATOM 859 C C . ARG A 1 113 ? 3.756 -2.712 -16.186 1.00 85.12 113 ARG A C 1
ATOM 861 O O . ARG A 1 113 ? 2.827 -2.640 -16.980 1.00 85.12 113 ARG A O 1
ATOM 868 N N . VAL A 1 114 ? 3.593 -2.563 -14.872 1.00 86.75 114 VAL A N 1
ATOM 869 C CA . VAL A 1 114 ? 2.305 -2.364 -14.200 1.00 86.75 114 VAL A CA 1
ATOM 870 C C . VAL A 1 114 ? 2.435 -1.230 -13.182 1.00 86.75 114 VAL A C 1
ATOM 872 O O . VAL A 1 114 ? 3.457 -1.116 -12.498 1.00 86.75 114 VAL A O 1
ATOM 875 N N . CYS A 1 115 ? 1.425 -0.365 -13.094 1.00 88.31 115 CYS A N 1
ATOM 876 C CA . CYS A 1 115 ? 1.330 0.665 -12.071 1.00 88.31 115 CYS A CA 1
ATOM 877 C C . CYS A 1 115 ? 1.077 0.004 -10.720 1.00 88.31 115 CYS A C 1
ATOM 879 O O . CYS A 1 115 ? 0.031 -0.597 -10.509 1.00 88.31 115 CYS A O 1
ATOM 881 N N . ARG A 1 116 ? 2.010 0.163 -9.780 1.00 84.81 116 ARG A N 1
ATOM 882 C CA . ARG A 1 116 ? 1.855 -0.408 -8.439 1.00 84.81 116 ARG A CA 1
ATOM 883 C C . ARG A 1 116 ? 0.674 0.174 -7.661 1.00 84.81 116 ARG A C 1
ATOM 885 O O . ARG A 1 116 ? 0.254 -0.456 -6.723 1.00 84.81 116 ARG A O 1
ATOM 892 N N . PHE A 1 117 ? 0.164 1.359 -8.006 1.00 87.12 117 PHE A N 1
ATOM 893 C CA . PHE A 1 117 ? -0.885 2.031 -7.225 1.00 87.12 117 PHE A CA 1
ATOM 894 C C . PHE A 1 117 ? -2.311 1.683 -7.660 1.00 87.12 117 PHE A C 1
ATOM 896 O O . PHE A 1 117 ? -3.205 1.711 -6.826 1.00 87.12 117 PHE A O 1
ATOM 903 N N . CYS A 1 118 ? -2.530 1.411 -8.949 1.00 86.19 118 CYS A N 1
ATOM 904 C CA . CYS A 1 118 ? -3.867 1.123 -9.487 1.00 86.19 118 CYS A CA 1
ATOM 905 C C . CYS A 1 118 ? -3.933 -0.119 -10.383 1.00 86.19 118 CYS A C 1
ATOM 907 O O . CYS A 1 118 ? -4.999 -0.454 -10.886 1.00 86.19 118 CYS A O 1
ATOM 909 N N . GLY A 1 119 ? -2.803 -0.775 -10.654 1.00 84.94 119 GLY A N 1
ATOM 910 C CA . GLY A 1 119 ? -2.762 -1.969 -11.497 1.00 84.94 119 GLY A CA 1
ATOM 911 C C . GLY A 1 119 ? -2.771 -1.713 -13.007 1.00 84.94 119 GLY A C 1
ATOM 912 O O . GLY A 1 119 ? -2.718 -2.674 -13.774 1.00 84.94 119 GLY A O 1
ATOM 913 N N . PHE A 1 120 ? -2.784 -0.454 -13.469 1.00 87.12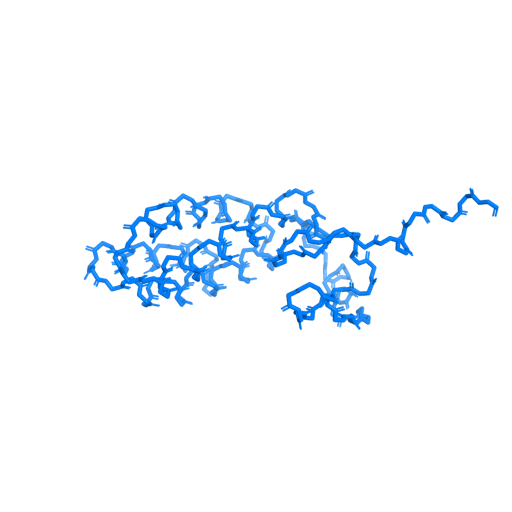 120 PHE A N 1
ATOM 914 C CA . PHE A 1 120 ? -2.731 -0.134 -14.902 1.00 87.12 120 PHE A CA 1
ATOM 915 C C . PHE A 1 120 ? -1.528 -0.800 -15.589 1.00 87.12 120 PHE A C 1
ATOM 917 O O . PHE A 1 120 ? -0.381 -0.608 -15.176 1.00 87.12 120 PHE A O 1
ATOM 924 N N . ARG A 1 121 ? -1.773 -1.563 -16.659 1.00 88.19 121 ARG A N 1
ATOM 925 C CA . ARG A 1 121 ? -0.722 -2.214 -17.451 1.00 88.19 121 ARG A CA 1
ATOM 926 C C . ARG A 1 121 ? -0.237 -1.270 -18.542 1.00 88.19 121 ARG A C 1
ATOM 928 O O . ARG A 1 121 ? -1.023 -0.821 -19.367 1.00 88.19 121 ARG A O 1
ATOM 935 N N . PHE A 1 122 ? 1.059 -0.986 -18.559 1.00 86.44 122 PHE A N 1
ATOM 936 C CA . PHE A 1 122 ? 1.633 -0.098 -19.558 1.00 86.44 122 PHE A CA 1
ATOM 937 C C . PHE A 1 122 ? 1.946 -0.864 -20.852 1.00 86.44 122 PHE A C 1
ATOM 939 O O . PHE A 1 122 ? 2.663 -1.865 -20.785 1.00 86.44 122 PHE A O 1
ATOM 946 N N . PRO A 1 123 ? 1.475 -0.387 -22.017 1.00 78.38 123 PRO A N 1
ATOM 947 C CA . PRO A 1 123 ? 1.663 -1.084 -23.291 1.00 78.38 123 PRO A CA 1
ATOM 948 C C . PRO A 1 123 ? 3.124 -1.084 -23.781 1.00 78.38 123 PRO A C 1
ATOM 950 O O . PRO A 1 123 ? 3.541 -2.001 -24.480 1.00 78.38 123 PRO A O 1
ATOM 953 N N . ASP A 1 124 ? 3.933 -0.109 -23.358 1.00 65.12 124 ASP A N 1
ATOM 954 C CA . ASP A 1 124 ? 5.205 0.241 -24.022 1.00 65.12 124 ASP A CA 1
ATOM 955 C C . ASP A 1 124 ? 6.439 -0.565 -23.569 1.00 65.12 124 ASP A C 1
ATOM 957 O O . ASP A 1 124 ? 7.575 -0.146 -23.784 1.00 65.12 124 ASP A O 1
ATOM 961 N N . LEU A 1 125 ? 6.249 -1.690 -22.878 1.00 59.72 125 LEU A N 1
ATOM 962 C CA . LEU A 1 125 ? 7.347 -2.575 -22.448 1.00 59.72 125 LEU A CA 1
ATOM 963 C C . LEU A 1 125 ? 7.120 -4.032 -22.875 1.00 59.72 125 LEU A C 1
ATOM 965 O O . LEU A 1 125 ? 7.672 -4.944 -22.251 1.00 59.72 125 LEU A O 1
ATOM 969 N N . ALA A 1 126 ? 6.292 -4.245 -23.903 1.00 50.38 126 ALA A N 1
ATOM 970 C CA . ALA A 1 126 ? 6.297 -5.488 -24.663 1.00 50.38 126 ALA A CA 1
ATOM 971 C C . ALA A 1 126 ? 7.664 -5.638 -25.369 1.00 50.38 126 ALA A C 1
ATOM 973 O O . ALA A 1 126 ? 8.227 -4.654 -25.839 1.00 50.38 126 ALA A O 1
ATOM 974 N N . ASP A 1 127 ? 8.208 -6.851 -25.321 1.00 48.97 127 ASP A N 1
ATOM 975 C CA . ASP A 1 127 ? 9.574 -7.295 -25.641 1.00 48.97 127 ASP A CA 1
ATOM 976 C C . ASP A 1 127 ? 10.429 -6.492 -26.650 1.00 48.97 127 ASP A C 1
ATOM 978 O O . ASP A 1 127 ? 9.964 -6.183 -27.744 1.00 48.97 127 ASP A O 1
ATOM 982 N N . PRO A 1 128 ? 11.748 -6.309 -26.400 1.00 49.72 128 PRO A N 1
ATOM 983 C CA . PRO A 1 128 ? 12.717 -5.891 -27.422 1.00 49.72 128 PRO A CA 1
ATOM 984 C C . PRO A 1 128 ? 13.064 -7.023 -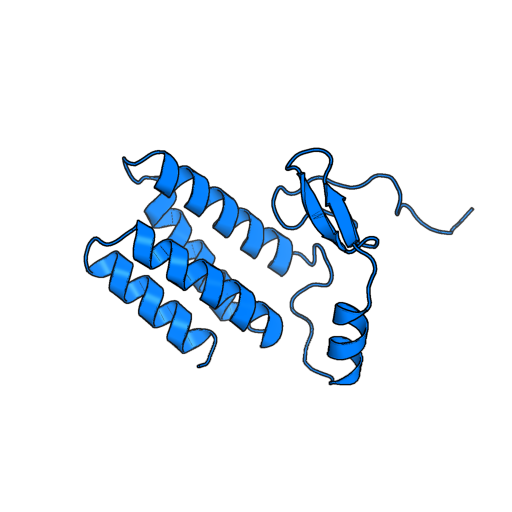28.420 1.00 49.72 128 PRO A C 1
ATOM 986 O O . PRO A 1 128 ? 14.199 -7.123 -28.877 1.00 49.72 128 PRO A O 1
ATOM 989 N N . SER A 1 129 ? 12.123 -7.916 -28.730 1.00 46.91 129 SER A N 1
ATOM 990 C CA . SER A 1 129 ? 12.293 -9.011 -29.693 1.00 46.91 129 SER A CA 1
ATOM 991 C C . SER A 1 129 ? 11.443 -8.753 -30.937 1.00 46.91 129 SER A C 1
ATOM 993 O O . SER A 1 129 ? 10.414 -9.390 -31.150 1.00 46.91 129 SER A O 1
ATOM 995 N N . THR A 1 130 ? 11.859 -7.788 -31.755 1.00 43.12 130 THR A N 1
ATOM 996 C CA . THR A 1 130 ? 11.510 -7.681 -33.181 1.00 43.12 130 THR A CA 1
ATOM 997 C C . THR A 1 130 ? 12.706 -7.113 -33.922 1.00 43.12 130 THR A C 1
ATOM 999 O O . THR A 1 130 ? 13.287 -6.129 -33.410 1.00 43.12 130 THR A O 1
#

Foldseek 3Di:
DALVVLLVVLVVCVVVVNLVVSLVSLVVSLVRCLVALNLVSLVSLLVVLVVQLPPPPPVSNVSSVQSNLLSVCQCVCFQHHSDDDDVVVVVVSVPFDWDADPPPRDIGGPQGQADSRPGDGDPPPDDPPD